Protein AF-A0A2D9TUJ5-F1 (afdb_monomer_lite)

Radius of gyration: 14.63 Å; chains: 1; bounding box: 32×36×36 Å

Sequence (106 aa):
MALQTDLLGEDIGRTARRSFLPHITLGGARQLAYPASENAGFDGYGARTNVVMRYRGNNPVLLYNGHEVLFQSDAVKHQYGCFLEHLSQGVSPLVGMGWEQGGPCL

Structure (mmCIF, N/CA/C/O backbone):
data_AF-A0A2D9TUJ5-F1
#
_entry.id   AF-A0A2D9TUJ5-F1
#
loop_
_atom_site.group_PDB
_atom_site.id
_atom_site.type_symbol
_atom_site.label_atom_id
_atom_site.label_alt_id
_atom_site.label_comp_id
_atom_site.label_asym_id
_atom_site.label_entity_id
_atom_site.label_seq_id
_atom_site.pdbx_PDB_ins_code
_atom_site.Cartn_x
_atom_site.Cartn_y
_atom_site.Cartn_z
_atom_site.occupancy
_atom_site.B_iso_or_equiv
_atom_site.auth_seq_id
_atom_site.auth_comp_id
_atom_site.auth_asym_id
_atom_site.auth_atom_id
_atom_site.pdbx_PDB_model_num
ATOM 1 N N . MET A 1 1 ? -3.135 -21.697 4.980 1.00 48.31 1 MET A N 1
ATOM 2 C CA . MET A 1 1 ? -3.836 -20.415 4.770 1.00 48.31 1 MET A CA 1
ATOM 3 C C . MET A 1 1 ? -2.902 -19.500 3.999 1.00 48.31 1 MET A C 1
ATOM 5 O O . MET A 1 1 ? -1.780 -19.311 4.449 1.00 48.31 1 MET A O 1
ATOM 9 N N . ALA A 1 2 ? -3.311 -19.009 2.827 1.00 60.41 2 ALA A N 1
ATOM 10 C CA . ALA A 1 2 ? -2.629 -17.876 2.204 1.00 60.41 2 ALA A CA 1
ATOM 11 C C . ALA A 1 2 ? -2.920 -16.625 3.049 1.00 60.41 2 ALA A C 1
ATOM 13 O O . ALA A 1 2 ? -3.985 -16.553 3.654 1.00 60.41 2 ALA A O 1
ATOM 14 N N . LEU A 1 3 ? -2.005 -15.655 3.094 1.00 64.25 3 LEU A N 1
ATOM 15 C CA . LEU A 1 3 ? -2.114 -14.438 3.918 1.00 64.25 3 LEU A CA 1
ATOM 16 C C . LEU A 1 3 ? -3.320 -13.529 3.581 1.00 64.25 3 LEU A C 1
ATOM 18 O O . LEU A 1 3 ? -3.430 -12.467 4.175 1.00 64.25 3 LEU A O 1
ATOM 22 N N . GLN A 1 4 ? -4.208 -13.918 2.651 1.00 77.25 4 GLN A N 1
ATOM 23 C CA . GLN A 1 4 ? -5.373 -13.140 2.190 1.00 77.25 4 GLN A CA 1
ATOM 24 C C . GLN A 1 4 ? -5.028 -11.683 1.836 1.00 77.25 4 GLN A C 1
ATOM 26 O O . GLN A 1 4 ? -5.795 -10.761 2.096 1.00 77.25 4 GLN A O 1
ATOM 31 N N . THR A 1 5 ? -3.833 -11.465 1.288 1.00 89.69 5 THR A N 1
ATOM 32 C CA . THR A 1 5 ? -3.343 -10.129 0.949 1.00 89.69 5 THR A CA 1
ATOM 33 C C . THR A 1 5 ? -3.775 -9.766 -0.465 1.00 89.69 5 THR A C 1
ATOM 35 O O . THR A 1 5 ? -3.308 -10.373 -1.431 1.00 89.69 5 THR A O 1
ATOM 38 N N . ASP A 1 6 ? -4.642 -8.763 -0.579 1.00 93.81 6 ASP A N 1
ATOM 39 C CA . ASP A 1 6 ? -5.126 -8.256 -1.863 1.00 93.81 6 ASP A CA 1
ATOM 40 C C . ASP A 1 6 ? -4.105 -7.323 -2.522 1.00 93.81 6 ASP A C 1
ATOM 42 O O . ASP A 1 6 ? -3.388 -6.585 -1.845 1.00 93.81 6 ASP A O 1
ATOM 46 N N . LEU A 1 7 ? -4.053 -7.315 -3.855 1.00 94.19 7 LEU A N 1
ATOM 47 C CA . LEU A 1 7 ? -3.283 -6.320 -4.601 1.00 94.19 7 LEU A CA 1
ATOM 48 C C . LEU A 1 7 ? -4.075 -5.015 -4.663 1.00 94.19 7 LEU A C 1
ATOM 50 O O . LEU A 1 7 ? -5.142 -4.978 -5.265 1.00 94.19 7 LEU A O 1
ATOM 54 N N . LEU A 1 8 ? -3.542 -3.939 -4.095 1.00 94.81 8 LEU A N 1
ATOM 55 C CA . LEU A 1 8 ? -4.131 -2.609 -4.186 1.00 94.81 8 LEU A CA 1
ATOM 56 C C . LEU A 1 8 ? -3.483 -1.811 -5.321 1.00 94.81 8 LEU A C 1
ATOM 58 O O . LEU A 1 8 ? -2.258 -1.687 -5.386 1.00 94.81 8 LEU A O 1
ATOM 62 N N . GLY A 1 9 ? -4.320 -1.256 -6.197 1.00 93.81 9 GLY A N 1
ATOM 63 C CA . GLY A 1 9 ? -3.880 -0.533 -7.384 1.00 93.81 9 GLY A CA 1
ATOM 64 C C . GLY A 1 9 ? -3.588 -1.451 -8.570 1.00 93.81 9 GLY A C 1
ATOM 65 O O . GLY A 1 9 ? -3.985 -2.616 -8.606 1.00 93.81 9 GLY A O 1
ATOM 66 N N . GLU A 1 10 ? -2.929 -0.905 -9.591 1.00 91.12 10 GLU A N 1
ATOM 67 C CA . GLU A 1 10 ? -2.634 -1.635 -10.825 1.00 91.12 10 GLU A CA 1
ATOM 68 C C . GLU A 1 10 ? -1.518 -2.674 -10.660 1.00 91.12 10 GLU A C 1
ATOM 70 O O . GLU A 1 10 ? -0.476 -2.424 -10.050 1.00 91.12 10 GLU A O 1
ATOM 75 N N . ASP A 1 11 ? -1.684 -3.833 -11.304 1.00 89.25 11 ASP A N 1
ATOM 76 C CA . ASP A 1 11 ? -0.572 -4.757 -11.483 1.00 89.25 11 ASP A CA 1
ATOM 77 C C . ASP A 1 11 ? 0.403 -4.227 -12.539 1.00 89.25 11 ASP A C 1
ATOM 79 O O . ASP A 1 11 ? 0.163 -4.264 -13.746 1.00 89.25 11 ASP A O 1
ATOM 83 N N . ILE A 1 12 ? 1.569 -3.779 -12.086 1.00 87.88 12 ILE A N 1
ATOM 84 C CA . ILE A 1 12 ? 2.618 -3.270 -12.972 1.00 87.88 12 ILE A CA 1
ATOM 85 C C . ILE A 1 12 ? 3.263 -4.362 -13.849 1.00 87.88 12 ILE A C 1
ATOM 87 O O . ILE A 1 12 ? 4.016 -4.046 -14.780 1.00 87.88 12 ILE A O 1
ATOM 91 N N . GLY A 1 13 ? 3.030 -5.647 -13.568 1.00 86.25 13 GLY A N 1
ATOM 92 C CA . GLY A 1 13 ? 3.565 -6.760 -14.343 1.00 86.25 13 GLY A CA 1
ATOM 93 C C . GLY A 1 13 ? 2.835 -6.956 -15.672 1.00 86.25 13 GLY A C 1
ATOM 94 O O . GLY A 1 13 ? 1.700 -7.402 -15.697 1.00 86.25 13 GLY A O 1
ATOM 95 N N . ARG A 1 14 ? 3.511 -6.702 -16.801 1.00 83.31 14 ARG A N 1
ATOM 96 C CA . ARG A 1 14 ? 2.904 -6.808 -18.149 1.00 83.31 14 ARG A CA 1
ATOM 97 C C . ARG A 1 14 ? 2.970 -8.197 -18.795 1.00 83.31 14 ARG A C 1
ATOM 99 O O . ARG A 1 14 ? 2.515 -8.371 -19.917 1.00 83.31 14 ARG A O 1
ATOM 106 N N . THR A 1 15 ? 3.585 -9.174 -18.137 1.00 86.31 15 THR A N 1
ATOM 107 C CA . THR A 1 15 ? 3.677 -10.554 -18.637 1.00 86.31 15 THR A CA 1
ATOM 108 C C . THR A 1 15 ? 3.240 -11.519 -17.551 1.00 86.31 15 THR A C 1
ATOM 110 O O . THR A 1 15 ? 3.407 -11.217 -16.372 1.00 86.31 15 THR A O 1
ATOM 113 N N . ALA A 1 16 ? 2.756 -12.707 -17.925 1.00 81.75 16 ALA A N 1
ATOM 114 C CA . ALA A 1 16 ? 2.302 -13.713 -16.959 1.00 81.75 16 ALA A CA 1
ATOM 115 C C . ALA A 1 16 ? 3.364 -14.056 -15.895 1.00 81.75 16 ALA A C 1
ATOM 117 O O . ALA A 1 16 ? 3.029 -14.256 -14.739 1.00 81.75 16 ALA A O 1
ATOM 118 N N . ARG A 1 17 ? 4.656 -14.047 -16.260 1.00 82.50 17 ARG A N 1
ATOM 119 C CA . ARG A 1 17 ? 5.775 -14.303 -15.330 1.00 82.50 17 ARG A CA 1
ATOM 120 C C . ARG A 1 17 ? 6.109 -13.134 -14.396 1.00 82.50 17 ARG A C 1
ATOM 122 O O . ARG A 1 17 ? 6.900 -13.305 -13.478 1.00 82.50 17 ARG A O 1
ATOM 129 N N . ARG A 1 18 ? 5.618 -11.926 -14.686 1.00 83.25 18 ARG A N 1
ATOM 130 C CA . ARG A 1 18 ? 5.921 -10.694 -13.932 1.00 83.25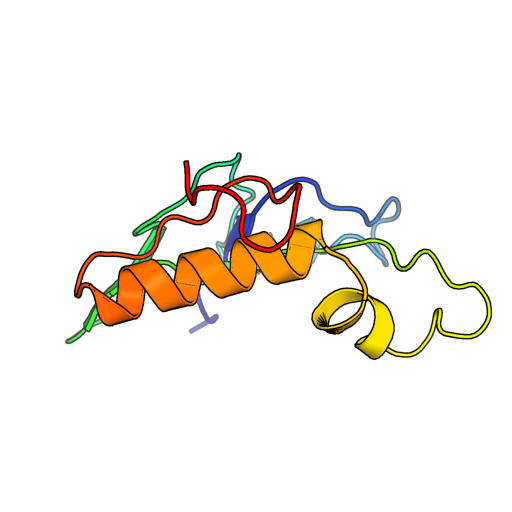 18 ARG A CA 1
ATOM 131 C C . ARG A 1 18 ? 4.694 -10.097 -13.249 1.00 83.25 18 ARG A C 1
ATOM 133 O O . ARG A 1 18 ? 4.854 -9.208 -12.410 1.00 83.25 18 ARG A O 1
ATOM 140 N N . SER A 1 19 ? 3.505 -10.533 -13.650 1.00 86.75 19 SER A N 1
ATOM 141 C CA . SER A 1 19 ? 2.222 -10.201 -13.046 1.00 86.75 19 SER A CA 1
ATOM 142 C C . SER A 1 19 ? 2.081 -10.937 -11.719 1.00 86.75 19 SER A C 1
ATOM 144 O O . SER A 1 19 ? 2.467 -12.096 -11.592 1.00 86.75 19 SER A O 1
ATOM 146 N N . PHE A 1 20 ? 1.570 -10.232 -10.720 1.00 84.06 20 PHE A N 1
ATOM 147 C CA . PHE A 1 20 ? 1.261 -10.796 -9.413 1.00 84.06 20 PHE A CA 1
ATOM 148 C C . PHE A 1 20 ? -0.143 -11.408 -9.396 1.00 84.06 20 PHE A C 1
ATOM 150 O O . PHE A 1 20 ? -0.376 -12.370 -8.667 1.00 84.06 20 PHE A O 1
ATOM 157 N N . LEU A 1 21 ? -1.049 -10.901 -10.244 1.00 86.38 21 LEU A N 1
ATOM 158 C CA . LEU A 1 21 ? -2.458 -11.298 -10.282 1.00 86.38 21 LEU A CA 1
ATOM 159 C C . LEU A 1 21 ? -2.677 -12.817 -10.396 1.00 86.38 21 LEU A C 1
ATOM 161 O O . LEU A 1 21 ? -3.349 -13.359 -9.521 1.00 86.38 21 LEU A O 1
ATOM 165 N N . PRO A 1 22 ? -2.079 -13.552 -11.361 1.00 87.38 22 PRO A N 1
ATOM 166 C CA . PRO A 1 22 ? -2.301 -14.994 -11.469 1.00 87.38 22 PRO A CA 1
ATOM 167 C C . PRO A 1 22 ? -1.943 -15.758 -10.192 1.00 87.38 22 PRO A C 1
ATOM 169 O O . PRO A 1 22 ? -2.604 -16.730 -9.845 1.00 87.38 22 PRO A O 1
ATOM 172 N N . HIS A 1 23 ? -0.904 -15.317 -9.478 1.00 84.50 23 HIS A N 1
ATOM 173 C CA . HIS A 1 23 ? -0.413 -15.995 -8.283 1.00 84.50 23 HIS A CA 1
ATOM 174 C C . HIS A 1 23 ? -1.289 -15.722 -7.060 1.00 84.50 23 HIS A C 1
ATOM 176 O O . HIS A 1 23 ? -1.592 -16.649 -6.312 1.00 84.50 23 HIS A O 1
ATOM 182 N N . ILE A 1 24 ? -1.722 -14.475 -6.862 1.00 85.88 24 ILE A N 1
ATOM 183 C CA . ILE A 1 24 ? -2.553 -14.118 -5.706 1.00 85.88 24 ILE A CA 1
ATOM 184 C C . ILE A 1 24 ? -3.990 -14.633 -5.863 1.00 85.88 24 ILE A C 1
ATOM 186 O O . ILE A 1 24 ? -4.591 -15.067 -4.882 1.00 85.88 24 ILE A O 1
ATOM 190 N N . THR A 1 25 ? -4.511 -14.697 -7.095 1.00 86.25 25 THR A N 1
ATOM 191 C CA . THR A 1 25 ? -5.853 -15.233 -7.371 1.00 86.25 25 THR A CA 1
ATOM 192 C C . THR A 1 25 ? -5.957 -16.724 -7.065 1.00 86.25 25 THR A C 1
ATOM 194 O O . THR A 1 25 ? -6.979 -17.160 -6.541 1.00 86.25 25 THR A O 1
ATOM 197 N N . LEU A 1 26 ? -4.891 -17.508 -7.276 1.00 85.44 26 LEU A N 1
ATOM 198 C CA . LEU A 1 26 ? -4.846 -18.909 -6.826 1.00 85.44 26 LEU A CA 1
ATOM 199 C C . LEU A 1 26 ? -4.985 -19.041 -5.299 1.00 85.44 26 LEU A C 1
ATOM 201 O O . LEU A 1 26 ? -5.491 -20.047 -4.811 1.00 85.44 26 LEU A O 1
ATOM 205 N N . GLY A 1 27 ? -4.550 -18.025 -4.550 1.00 81.44 27 GLY A N 1
ATOM 206 C CA . GLY A 1 27 ? -4.703 -17.930 -3.098 1.00 81.44 27 GLY A CA 1
ATOM 207 C C . GLY A 1 27 ? -6.025 -17.308 -2.634 1.00 81.44 27 GLY A C 1
ATOM 208 O O . GLY A 1 27 ? -6.192 -17.114 -1.432 1.00 81.44 27 GLY A O 1
ATOM 209 N N . GLY A 1 28 ? -6.940 -16.982 -3.555 1.00 86.50 28 GLY A N 1
ATOM 210 C CA . GLY A 1 28 ? -8.224 -16.337 -3.264 1.00 86.50 28 GLY A CA 1
ATOM 211 C C . GLY A 1 28 ? -8.159 -14.819 -3.067 1.00 86.50 28 GLY A C 1
ATOM 212 O O . GLY A 1 28 ? -9.176 -14.216 -2.737 1.00 86.50 28 GLY A O 1
ATOM 213 N N . ALA A 1 29 ? -6.996 -14.198 -3.272 1.00 89.75 29 ALA A N 1
ATOM 214 C CA . ALA A 1 29 ? -6.848 -12.748 -3.219 1.00 89.75 29 ALA A CA 1
ATOM 215 C C . ALA A 1 29 ? -7.247 -12.091 -4.550 1.00 89.75 29 ALA A C 1
ATOM 217 O O . ALA A 1 29 ? -7.214 -12.704 -5.623 1.00 89.75 29 ALA A O 1
ATOM 218 N N . ARG A 1 30 ? -7.617 -10.816 -4.477 1.00 91.50 30 ARG A N 1
ATOM 219 C CA . ARG A 1 30 ? -8.139 -10.028 -5.598 1.00 91.50 30 ARG A CA 1
ATOM 220 C C . ARG A 1 30 ? -7.357 -8.736 -5.791 1.00 91.50 30 ARG A C 1
ATOM 222 O O . ARG A 1 30 ? -6.515 -8.359 -4.980 1.00 91.50 30 ARG A O 1
ATOM 229 N N . GLN A 1 31 ? -7.656 -8.062 -6.895 1.00 93.88 31 GLN A N 1
ATOM 230 C CA . GLN A 1 31 ? -7.242 -6.686 -7.115 1.00 93.88 31 GLN A CA 1
ATOM 231 C C . GLN A 1 31 ? -8.288 -5.734 -6.533 1.00 93.88 31 GLN A C 1
ATOM 233 O O . GLN A 1 31 ? -9.486 -5.927 -6.746 1.00 93.88 31 GLN A O 1
ATOM 238 N N . LEU A 1 32 ? -7.839 -4.702 -5.830 1.00 95.69 32 LEU A N 1
ATOM 239 C CA . LEU A 1 32 ? -8.659 -3.633 -5.279 1.00 95.69 32 LEU A CA 1
ATOM 240 C C . LEU A 1 32 ? -8.302 -2.305 -5.948 1.00 95.69 32 LEU A C 1
ATOM 242 O O . LEU A 1 32 ? -7.136 -2.031 -6.240 1.00 95.69 32 LEU A O 1
ATOM 246 N N . ALA A 1 33 ? -9.311 -1.463 -6.155 1.00 95.44 33 ALA A N 1
ATOM 247 C CA . ALA A 1 33 ? -9.104 -0.060 -6.488 1.00 95.44 33 ALA A CA 1
ATOM 248 C C . ALA A 1 33 ? -8.785 0.745 -5.218 1.00 95.44 33 ALA A C 1
ATOM 250 O O . ALA A 1 33 ? -9.155 0.346 -4.114 1.00 95.44 33 ALA A O 1
ATOM 251 N N . TYR A 1 34 ? -8.115 1.885 -5.380 1.00 94.75 34 TYR A N 1
ATOM 252 C CA . TYR A 1 34 ? -7.971 2.850 -4.294 1.00 94.75 34 TYR A CA 1
ATOM 253 C C . TYR A 1 34 ? -9.297 3.595 -4.029 1.00 94.75 34 TYR A C 1
ATOM 255 O O . TYR A 1 34 ? -10.028 3.865 -4.986 1.00 94.75 34 TYR A O 1
ATOM 263 N N . PRO A 1 35 ? -9.562 4.016 -2.777 1.00 95.94 35 PRO A N 1
ATOM 264 C CA . PRO A 1 35 ? -8.845 3.635 -1.559 1.00 95.94 35 PRO A CA 1
ATOM 265 C C . PRO A 1 35 ? -9.346 2.289 -0.997 1.00 95.94 35 PRO A C 1
ATOM 267 O O . PRO A 1 35 ? -10.449 1.849 -1.315 1.00 95.94 35 PRO A O 1
ATOM 270 N N . ALA A 1 36 ? -8.561 1.651 -0.124 1.00 95.88 36 ALA A N 1
ATOM 271 C CA . ALA A 1 36 ? -8.958 0.411 0.550 1.00 95.88 36 ALA A CA 1
ATOM 272 C C . ALA A 1 36 ? -8.678 0.447 2.060 1.00 95.88 36 ALA A C 1
ATOM 274 O O . ALA A 1 36 ? -7.661 0.981 2.502 1.00 95.88 36 ALA A O 1
ATOM 275 N N . SER A 1 37 ? -9.585 -0.146 2.838 1.00 96.19 37 SER A N 1
ATOM 276 C CA . SER A 1 37 ? -9.468 -0.387 4.281 1.00 96.19 37 SER A CA 1
ATOM 277 C C . SER A 1 37 ? -10.248 -1.654 4.640 1.00 96.19 37 SER A C 1
ATOM 279 O O . SER A 1 37 ? -11.150 -2.036 3.892 1.00 96.19 37 SER A O 1
ATOM 281 N N . GLU A 1 38 ? -9.898 -2.309 5.750 1.00 95.38 38 GLU A N 1
ATOM 282 C CA . GLU A 1 38 ? -10.666 -3.429 6.332 1.00 95.38 38 GLU A CA 1
ATOM 283 C C . GLU A 1 38 ? -10.990 -4.573 5.347 1.00 95.38 38 GLU A C 1
ATOM 285 O O . GLU A 1 38 ? -12.015 -5.245 5.445 1.00 95.38 38 GLU A O 1
ATOM 290 N N . ASN A 1 39 ? -10.105 -4.818 4.376 1.00 93.69 39 ASN A N 1
ATOM 291 C CA . ASN A 1 39 ? -10.355 -5.754 3.280 1.00 93.69 39 ASN A CA 1
ATOM 292 C C . ASN A 1 39 ? -10.166 -7.234 3.655 1.00 93.69 39 ASN A C 1
ATOM 294 O O . ASN A 1 39 ? -10.526 -8.100 2.857 1.00 93.69 39 ASN A O 1
ATOM 298 N N . ALA A 1 40 ? -9.614 -7.528 4.835 1.00 92.00 40 ALA A N 1
ATOM 299 C CA . ALA A 1 40 ? -9.383 -8.886 5.319 1.00 92.00 40 ALA A CA 1
ATOM 300 C C . ALA A 1 40 ? -9.859 -9.059 6.769 1.00 92.00 40 ALA A C 1
ATOM 302 O O . ALA A 1 40 ? -9.724 -8.155 7.590 1.00 92.00 40 ALA A O 1
ATOM 303 N N . GLY A 1 41 ? -10.399 -10.236 7.091 1.00 90.25 41 GLY A N 1
ATOM 304 C CA . GLY A 1 41 ? -10.814 -10.608 8.445 1.00 90.25 41 GLY A CA 1
ATOM 305 C C . GLY A 1 41 ? -9.865 -11.639 9.047 1.00 90.25 41 GLY A C 1
ATOM 306 O O . GLY A 1 41 ? -9.524 -12.617 8.388 1.00 90.25 41 GLY A O 1
ATOM 307 N N . PHE A 1 42 ? -9.460 -11.435 10.299 1.00 87.06 42 PHE A N 1
ATOM 308 C CA . PHE A 1 42 ? -8.560 -12.338 11.016 1.00 87.06 42 PHE A CA 1
ATOM 309 C C . PHE A 1 42 ? -9.164 -12.751 12.359 1.00 87.06 42 PHE A C 1
ATOM 311 O O . PHE A 1 42 ? -9.568 -11.897 13.156 1.00 87.06 42 PHE A O 1
ATOM 318 N N . ASP A 1 43 ? -9.192 -14.056 12.632 1.00 89.19 43 ASP A N 1
ATOM 319 C CA . ASP A 1 43 ? -9.713 -14.606 13.886 1.00 89.19 43 ASP A CA 1
ATOM 320 C C . ASP A 1 43 ? -8.999 -13.981 15.094 1.00 89.19 43 ASP A C 1
ATOM 322 O O . ASP A 1 43 ? -7.772 -13.953 15.170 1.00 89.19 43 ASP A O 1
ATOM 326 N N . GLY A 1 44 ? -9.775 -13.428 16.031 1.00 90.31 44 GLY A N 1
ATOM 327 C CA . GLY A 1 44 ? -9.260 -12.738 17.221 1.00 90.31 44 GLY A CA 1
ATOM 328 C C . GLY A 1 44 ? -8.741 -11.311 16.991 1.00 90.31 44 GLY A C 1
ATOM 329 O O 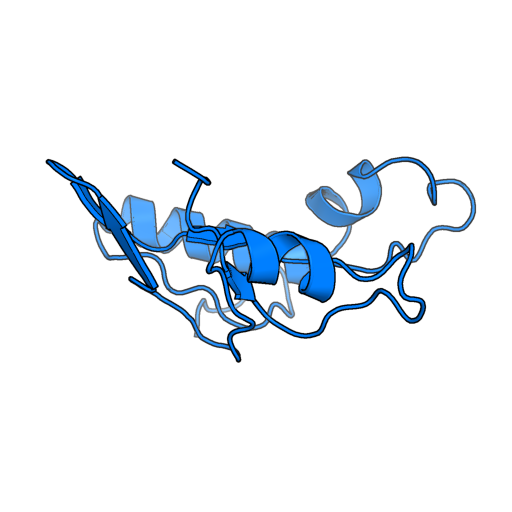. GLY A 1 44 ? -8.563 -10.579 17.961 1.00 90.31 44 GLY A O 1
ATOM 330 N N . TYR A 1 45 ? -8.556 -10.878 15.741 1.00 85.12 45 TYR A N 1
ATOM 331 C CA . TYR A 1 45 ? -8.075 -9.531 15.404 1.00 85.12 45 TYR A CA 1
ATOM 332 C C . TYR A 1 45 ? -9.118 -8.664 14.693 1.00 85.12 45 TYR A C 1
ATOM 334 O O . TYR A 1 45 ? -8.910 -7.452 14.612 1.00 85.12 45 TYR A O 1
ATOM 342 N N . GLY A 1 46 ? -10.217 -9.244 14.207 1.00 90.12 46 GLY A N 1
ATOM 343 C CA . GLY A 1 46 ? -11.275 -8.527 13.497 1.00 90.12 46 GLY A CA 1
ATOM 344 C C . GLY A 1 46 ? -10.874 -8.128 12.075 1.00 90.12 46 GLY A C 1
ATOM 345 O O . GLY A 1 46 ? -9.967 -8.719 11.482 1.00 90.12 46 GLY A O 1
ATOM 346 N N . ALA A 1 47 ? -11.574 -7.136 11.525 1.00 92.38 47 ALA A N 1
ATOM 347 C CA . ALA A 1 47 ? -11.269 -6.594 10.208 1.00 92.38 47 ALA A CA 1
ATOM 348 C C . ALA A 1 47 ? -9.955 -5.797 10.235 1.00 92.38 47 ALA A C 1
ATOM 350 O O . ALA A 1 47 ? -9.676 -5.050 11.174 1.00 92.38 47 ALA A O 1
ATOM 351 N N . ARG A 1 48 ? -9.121 -5.986 9.212 1.00 92.00 48 ARG A N 1
ATOM 352 C CA . ARG A 1 48 ? -7.810 -5.350 9.063 1.00 92.00 48 ARG A CA 1
ATOM 353 C C . ARG A 1 48 ? -7.578 -4.950 7.617 1.00 92.00 48 ARG A C 1
ATOM 355 O O . ARG A 1 48 ? -8.005 -5.628 6.685 1.00 92.00 48 ARG A O 1
ATOM 362 N N . THR A 1 49 ? -6.832 -3.869 7.447 1.00 94.38 49 THR A N 1
ATOM 363 C CA . THR A 1 49 ? -6.287 -3.482 6.149 1.00 94.38 49 THR A CA 1
ATOM 364 C C . THR A 1 49 ? -5.053 -4.328 5.858 1.00 94.38 49 THR A C 1
ATOM 366 O O . THR A 1 49 ? -4.054 -4.240 6.570 1.00 94.38 49 THR A O 1
ATOM 369 N N . ASN A 1 50 ? -5.131 -5.164 4.826 1.00 92.88 50 ASN A N 1
ATOM 370 C CA . ASN A 1 50 ? -4.082 -6.091 4.412 1.00 92.88 50 ASN A CA 1
AT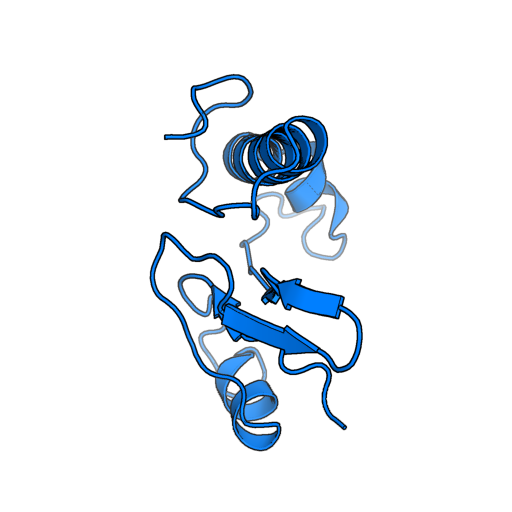OM 371 C C . ASN A 1 50 ? -3.944 -6.068 2.889 1.00 92.88 50 ASN A C 1
ATOM 373 O O . ASN A 1 50 ? -4.641 -6.784 2.164 1.00 92.88 50 ASN A O 1
ATOM 377 N N . VAL A 1 51 ? -3.038 -5.223 2.410 1.00 93.44 51 VAL A N 1
ATOM 378 C CA . VAL A 1 51 ? -2.827 -4.992 0.983 1.00 93.44 51 VAL A CA 1
ATOM 379 C C . VAL A 1 51 ? -1.354 -5.111 0.623 1.00 93.44 51 VAL A C 1
ATOM 381 O O . VAL A 1 51 ? -0.472 -4.746 1.399 1.00 93.44 51 VAL A O 1
ATOM 384 N N . VAL A 1 52 ? -1.088 -5.589 -0.587 1.00 90.88 52 VAL A N 1
ATOM 385 C CA . VAL A 1 52 ? 0.202 -5.456 -1.258 1.00 90.88 52 VAL A CA 1
ATOM 386 C C . VAL A 1 52 ? 0.053 -4.414 -2.356 1.00 90.88 52 VAL A C 1
ATOM 388 O O . VAL A 1 52 ? -0.920 -4.417 -3.101 1.00 90.88 52 VAL A O 1
ATOM 391 N N . MET A 1 53 ? 1.021 -3.514 -2.469 1.00 90.00 53 MET A N 1
ATOM 392 C CA . MET A 1 53 ? 1.099 -2.538 -3.555 1.00 90.00 53 MET A CA 1
ATOM 393 C C . MET A 1 53 ? 2.376 -2.790 -4.345 1.00 90.00 53 MET A C 1
ATOM 395 O O . MET A 1 53 ? 3.368 -3.286 -3.805 1.00 90.00 53 MET A O 1
ATOM 399 N N . ARG A 1 54 ? 2.366 -2.448 -5.633 1.00 87.25 54 ARG A N 1
ATOM 400 C CA . ARG A 1 54 ? 3.538 -2.586 -6.497 1.00 87.25 54 ARG A CA 1
ATOM 401 C C . ARG A 1 54 ? 3.851 -1.261 -7.169 1.00 87.25 54 ARG A C 1
ATOM 403 O O . ARG A 1 54 ? 2.994 -0.673 -7.813 1.00 87.25 54 ARG A O 1
ATOM 410 N N . TYR A 1 55 ? 5.115 -0.866 -7.101 1.00 84.00 55 TYR A N 1
ATOM 411 C CA . TYR A 1 55 ? 5.629 0.332 -7.757 1.00 84.00 55 TYR A CA 1
ATOM 412 C C . TYR A 1 55 ? 6.721 -0.050 -8.747 1.00 84.00 55 TYR A C 1
ATOM 414 O O . TYR A 1 55 ? 7.489 -0.988 -8.514 1.00 84.00 55 TYR A O 1
ATOM 422 N N . ARG A 1 56 ? 6.793 0.668 -9.871 1.00 79.94 56 ARG A N 1
ATOM 423 C CA . ARG A 1 56 ? 7.984 0.615 -10.722 1.00 79.94 56 ARG A CA 1
ATOM 424 C C . ARG A 1 56 ? 9.064 1.459 -10.066 1.00 79.94 56 ARG A C 1
ATOM 426 O O . ARG A 1 56 ? 8.824 2.634 -9.817 1.00 79.94 56 ARG A O 1
ATOM 433 N N . GLY A 1 57 ? 10.237 0.870 -9.855 1.00 74.56 57 GLY A N 1
ATOM 434 C CA . GLY A 1 57 ? 11.443 1.661 -9.628 1.00 74.56 57 GLY A CA 1
ATOM 435 C C . GLY A 1 57 ? 11.729 2.525 -10.855 1.00 74.56 57 GLY A C 1
ATOM 436 O O . GLY A 1 57 ? 11.510 2.088 -11.993 1.00 74.56 57 GLY A O 1
ATOM 437 N N . ASN A 1 58 ? 12.171 3.752 -10.623 1.00 73.12 58 ASN A N 1
ATOM 438 C CA . ASN A 1 58 ? 12.555 4.704 -11.656 1.00 73.12 58 ASN A CA 1
ATOM 439 C C . ASN A 1 58 ? 14.079 4.767 -11.856 1.00 73.12 58 ASN A C 1
ATOM 441 O O . ASN A 1 58 ? 14.536 5.369 -12.828 1.00 73.12 58 ASN A O 1
ATOM 445 N N . ASN A 1 59 ? 14.864 4.124 -10.984 1.00 71.88 59 ASN A N 1
ATOM 446 C CA . ASN A 1 59 ? 16.314 4.204 -11.009 1.00 71.88 59 ASN A CA 1
ATOM 447 C C . ASN A 1 59 ? 16.931 3.000 -11.748 1.00 71.88 59 ASN A C 1
ATOM 449 O O . ASN A 1 59 ? 16.959 1.897 -11.197 1.00 71.88 59 ASN A O 1
ATOM 453 N N . PRO A 1 60 ? 17.500 3.193 -12.957 1.00 71.00 60 PRO A N 1
ATOM 454 C CA . PRO A 1 60 ? 18.074 2.120 -13.772 1.00 71.00 60 PRO A CA 1
ATOM 455 C C . PRO A 1 60 ? 19.245 1.383 -13.099 1.00 71.00 60 PRO A C 1
ATOM 457 O O . PRO A 1 60 ? 19.476 0.210 -13.387 1.00 71.00 60 PRO A O 1
ATOM 460 N N . VAL A 1 61 ? 19.967 2.047 -12.192 1.00 69.44 61 VAL A N 1
ATOM 461 C CA . VAL A 1 61 ? 21.100 1.472 -11.446 1.00 69.44 61 VAL A CA 1
ATOM 462 C C . VAL A 1 61 ? 20.609 0.635 -10.264 1.00 69.44 61 VAL A C 1
ATOM 464 O O . VAL A 1 61 ? 21.235 -0.356 -9.894 1.00 69.44 61 VAL A O 1
ATOM 467 N N . LEU A 1 62 ? 19.461 1.007 -9.693 1.00 63.94 62 LEU A N 1
ATOM 468 C CA . LEU A 1 62 ? 18.866 0.362 -8.525 1.00 63.94 62 LEU A CA 1
ATOM 469 C C . LEU A 1 62 ? 17.682 -0.549 -8.878 1.00 63.94 62 LEU A C 1
ATOM 471 O O . LEU A 1 62 ? 17.024 -1.031 -7.965 1.00 63.94 62 LEU A O 1
ATOM 475 N N . LEU A 1 63 ? 17.439 -0.866 -10.160 1.00 58.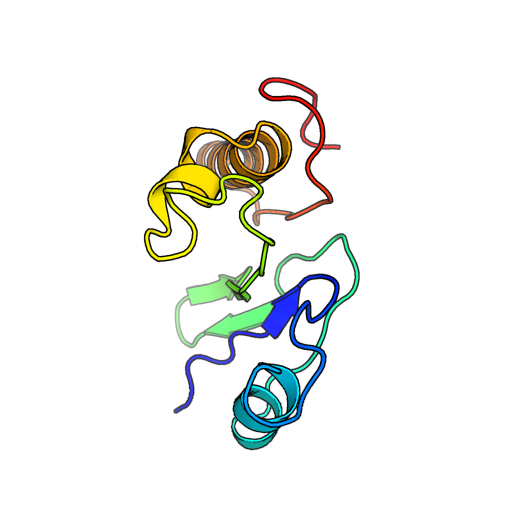97 63 LEU A N 1
ATOM 476 C CA . LEU A 1 63 ? 16.314 -1.713 -10.616 1.00 58.97 63 LEU A CA 1
ATOM 477 C C . LEU A 1 63 ? 16.207 -3.075 -9.911 1.00 58.97 63 LEU A C 1
ATOM 479 O O . LEU A 1 63 ? 15.163 -3.723 -9.981 1.00 58.97 63 LEU A O 1
ATOM 483 N N . TYR A 1 64 ? 17.278 -3.517 -9.252 1.00 58.72 64 TYR A N 1
ATOM 484 C CA . TYR A 1 64 ? 17.346 -4.774 -8.512 1.00 58.72 64 TYR A CA 1
ATOM 485 C C . TYR A 1 64 ? 17.258 -4.612 -6.988 1.00 58.72 64 TYR A C 1
ATOM 487 O O . TYR A 1 64 ? 17.255 -5.621 -6.286 1.00 58.72 64 TYR A O 1
ATOM 495 N N . ASN A 1 65 ? 17.176 -3.387 -6.455 1.00 63.53 65 ASN A N 1
ATOM 496 C CA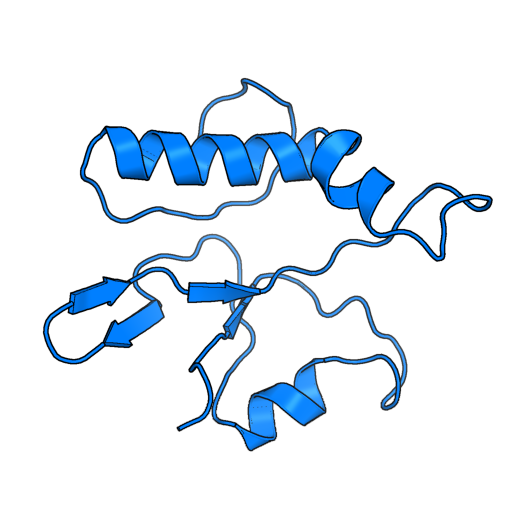 . ASN A 1 65 ? 16.976 -3.143 -5.031 1.00 63.53 65 ASN A CA 1
ATOM 497 C C . ASN A 1 65 ? 15.631 -2.436 -4.779 1.00 63.53 65 ASN A C 1
ATOM 499 O O . ASN A 1 65 ? 15.263 -1.469 -5.432 1.00 63.53 65 ASN A O 1
ATOM 503 N N . GLY A 1 66 ? 14.854 -2.939 -3.817 1.00 61.38 66 GLY A N 1
ATOM 504 C CA . GLY A 1 66 ? 13.575 -2.327 -3.425 1.00 61.38 66 GLY A CA 1
ATOM 505 C C . GLY A 1 66 ? 13.730 -1.043 -2.600 1.00 61.38 66 GLY A C 1
ATOM 506 O O . GLY A 1 66 ? 12.739 -0.515 -2.105 1.00 61.38 66 GLY A O 1
ATOM 507 N N . HIS A 1 67 ? 14.964 -0.563 -2.409 1.00 66.81 67 HIS A N 1
ATOM 508 C CA . HIS A 1 67 ? 15.277 0.552 -1.518 1.00 66.81 67 HIS A CA 1
ATOM 509 C C . HIS A 1 67 ? 14.751 1.886 -2.065 1.00 66.81 67 HIS A C 1
ATOM 511 O O . HIS A 1 67 ? 14.215 2.690 -1.307 1.00 66.81 67 HIS A O 1
ATOM 517 N N . GLU A 1 68 ? 14.843 2.094 -3.380 1.00 69.50 68 GLU A N 1
ATOM 518 C CA . GLU A 1 68 ? 14.344 3.302 -4.050 1.00 69.50 68 GLU A CA 1
ATOM 519 C C . GLU A 1 68 ? 12.838 3.507 -3.809 1.00 69.50 68 GLU A C 1
ATOM 521 O O . GLU A 1 68 ? 12.397 4.585 -3.412 1.00 69.50 68 GLU A O 1
ATOM 526 N N . VAL A 1 69 ? 12.049 2.441 -3.959 1.00 72.94 69 VAL A N 1
ATOM 527 C CA . VAL A 1 69 ? 10.586 2.504 -3.866 1.00 72.94 69 VAL A CA 1
ATOM 528 C C . VAL A 1 69 ? 10.119 2.929 -2.474 1.00 72.94 69 VAL A C 1
ATOM 530 O O . VAL A 1 69 ? 9.260 3.797 -2.372 1.00 72.94 69 VAL A O 1
ATOM 533 N N . LEU A 1 70 ? 10.667 2.343 -1.406 1.00 70.44 70 LEU A N 1
ATOM 534 C CA . LEU A 1 70 ? 10.178 2.607 -0.048 1.00 70.44 70 LEU A CA 1
ATOM 535 C C . LEU A 1 70 ? 10.681 3.941 0.523 1.00 70.44 70 LEU A C 1
ATOM 537 O O . LEU A 1 70 ? 9.964 4.583 1.286 1.00 70.44 70 LEU A O 1
ATOM 541 N N . PHE A 1 71 ? 11.903 4.356 0.177 1.00 74.19 71 PHE A N 1
ATOM 542 C CA . PHE A 1 71 ? 12.567 5.481 0.848 1.00 74.19 71 PHE A CA 1
ATOM 543 C C . PHE A 1 71 ? 12.735 6.734 -0.015 1.00 74.19 71 PHE A C 1
ATOM 545 O O . PHE A 1 71 ? 12.947 7.813 0.535 1.00 74.19 71 PHE A O 1
ATOM 552 N N . GLN A 1 72 ? 12.640 6.631 -1.343 1.00 78.75 72 GLN A N 1
ATOM 553 C CA . GLN A 1 72 ? 12.856 7.773 -2.240 1.00 78.75 72 GLN A CA 1
ATOM 554 C C . GLN A 1 72 ? 11.565 8.256 -2.904 1.00 78.75 72 GLN A C 1
ATOM 556 O O . GLN A 1 72 ? 11.449 9.444 -3.183 1.00 78.75 72 GLN A O 1
ATOM 561 N N . SER A 1 73 ? 10.571 7.387 -3.111 1.00 87.88 73 SER A N 1
ATOM 562 C CA . SER A 1 73 ? 9.293 7.800 -3.700 1.00 87.88 73 SER A CA 1
ATOM 563 C C . SER A 1 73 ? 8.419 8.555 -2.694 1.00 87.88 73 SER A C 1
ATOM 565 O O . SER A 1 73 ? 7.967 7.982 -1.702 1.00 87.88 73 SER A O 1
ATOM 567 N N . ASP A 1 74 ? 8.148 9.835 -2.964 1.00 90.44 74 ASP A N 1
ATOM 568 C CA . ASP A 1 74 ? 7.269 10.670 -2.130 1.00 90.44 74 ASP A CA 1
ATOM 569 C C . ASP A 1 74 ? 5.855 10.102 -2.023 1.00 90.44 74 ASP A C 1
ATOM 571 O O . ASP A 1 74 ? 5.317 10.025 -0.920 1.00 90.44 74 ASP A O 1
ATOM 575 N N . ALA A 1 75 ? 5.306 9.590 -3.125 1.00 89.69 75 ALA A N 1
ATOM 576 C CA . ALA A 1 75 ? 4.005 8.933 -3.133 1.00 89.69 75 ALA A CA 1
ATOM 577 C C . ALA A 1 75 ? 3.962 7.715 -2.190 1.00 89.69 75 ALA A C 1
ATOM 579 O O . ALA A 1 75 ? 3.037 7.577 -1.391 1.00 89.69 75 ALA A O 1
ATOM 580 N N . VAL A 1 76 ? 4.984 6.854 -2.224 1.00 90.62 76 VAL A N 1
ATOM 581 C CA . VAL A 1 76 ? 5.032 5.664 -1.355 1.00 90.62 76 VAL A CA 1
ATOM 582 C C . VAL A 1 76 ? 5.225 6.056 0.110 1.00 90.62 76 VAL A C 1
ATOM 584 O O . VAL A 1 76 ? 4.558 5.505 0.988 1.00 90.62 76 VAL A O 1
ATOM 587 N N . LYS A 1 77 ? 6.093 7.038 0.385 1.00 91.56 77 LYS A N 1
ATOM 588 C CA . LYS A 1 77 ? 6.284 7.584 1.737 1.00 91.56 77 LYS A CA 1
ATOM 589 C C . LYS A 1 77 ? 4.996 8.200 2.282 1.00 91.56 77 LYS A C 1
ATOM 591 O O . LYS A 1 77 ? 4.693 7.993 3.452 1.00 91.56 77 LYS A O 1
ATOM 596 N N . HIS A 1 78 ? 4.235 8.912 1.450 1.00 93.31 78 HIS A N 1
ATOM 597 C CA . HIS A 1 78 ? 2.930 9.473 1.809 1.00 93.31 78 HIS A CA 1
ATOM 598 C C . HIS A 1 78 ? 1.938 8.376 2.209 1.00 93.31 78 HIS A C 1
ATOM 600 O O . HIS A 1 78 ? 1.414 8.412 3.317 1.00 93.31 78 HIS A O 1
ATOM 606 N N . GLN A 1 79 ? 1.770 7.333 1.390 1.00 93.50 79 GLN A N 1
ATOM 607 C CA . GLN A 1 79 ? 0.871 6.215 1.714 1.00 93.50 79 GLN A CA 1
ATOM 608 C C . GLN A 1 79 ? 1.260 5.488 2.999 1.00 93.50 79 GLN A C 1
ATOM 610 O O . GLN A 1 79 ? 0.397 5.176 3.819 1.00 93.50 79 GLN A O 1
ATOM 615 N N . TYR A 1 80 ? 2.553 5.207 3.177 1.00 92.19 80 TYR A N 1
ATOM 616 C CA . TYR A 1 80 ? 3.041 4.537 4.377 1.00 92.19 80 TYR A CA 1
ATOM 617 C C . TYR A 1 80 ? 2.890 5.423 5.619 1.00 92.19 80 TYR A C 1
ATOM 619 O O . TYR A 1 80 ? 2.441 4.949 6.660 1.00 92.19 80 TYR A O 1
ATOM 627 N N . GLY A 1 81 ? 3.195 6.718 5.498 1.00 93.94 81 GLY A N 1
ATOM 628 C CA . GLY A 1 81 ? 2.982 7.705 6.554 1.00 93.94 81 GLY A CA 1
ATOM 629 C C . GLY A 1 81 ? 1.521 7.766 6.987 1.00 93.94 81 GLY A C 1
ATOM 630 O O . GLY A 1 81 ? 1.235 7.636 8.171 1.00 93.94 81 GLY A O 1
ATOM 631 N N . CYS A 1 82 ? 0.597 7.839 6.032 1.00 94.94 82 CYS A N 1
ATOM 632 C CA . CYS A 1 82 ? -0.834 7.869 6.312 1.00 94.94 82 CYS A CA 1
ATOM 633 C C . CYS A 1 82 ? -1.367 6.587 6.935 1.00 94.94 82 CYS A C 1
ATOM 635 O O . CYS A 1 82 ? -2.189 6.627 7.848 1.00 94.94 82 CYS A O 1
ATOM 637 N N . PHE A 1 83 ? -0.861 5.434 6.500 1.00 94.94 83 PHE A N 1
ATOM 638 C CA . PHE A 1 83 ? -1.167 4.169 7.152 1.00 94.94 83 PHE A CA 1
ATOM 639 C C . PHE A 1 83 ? -0.752 4.184 8.635 1.00 94.94 83 PHE A C 1
ATOM 641 O O . PHE A 1 83 ? -1.540 3.796 9.498 1.00 94.94 83 PHE A O 1
ATOM 648 N N . LEU A 1 84 ? 0.459 4.664 8.943 1.00 95.12 84 LEU A N 1
ATOM 649 C CA . LEU A 1 84 ? 0.950 4.780 10.320 1.00 95.12 84 LEU A CA 1
ATOM 650 C C . LEU A 1 84 ? 0.200 5.844 11.133 1.00 95.12 84 LEU A C 1
ATOM 652 O O . LEU A 1 84 ? -0.046 5.632 12.319 1.00 95.12 84 LEU A O 1
ATOM 656 N N . GLU A 1 85 ? -0.184 6.960 10.514 1.00 95.56 85 GLU A N 1
ATOM 657 C CA . GLU A 1 85 ? -0.967 8.013 11.159 1.00 95.56 85 GLU A CA 1
ATOM 658 C C . GLU A 1 85 ? -2.320 7.471 11.627 1.00 95.56 85 GLU A C 1
ATOM 660 O O . GLU A 1 85 ? -2.634 7.559 12.815 1.00 95.56 85 GLU A O 1
ATOM 665 N N . HIS A 1 86 ? -3.067 6.808 10.741 1.00 95.81 86 HIS A N 1
ATOM 666 C CA . HIS A 1 86 ? -4.328 6.157 11.094 1.00 95.81 86 HIS A CA 1
ATOM 667 C C . HIS A 1 86 ? -4.155 5.130 12.225 1.00 95.81 86 HIS A C 1
ATOM 669 O O . HIS A 1 86 ? -4.927 5.131 13.187 1.00 95.81 86 HIS A O 1
ATOM 675 N N . LEU A 1 87 ? -3.102 4.299 12.164 1.00 93.38 87 LEU A N 1
ATOM 676 C CA . LEU A 1 87 ? -2.786 3.361 13.248 1.00 93.38 87 LEU A CA 1
ATOM 677 C C . LEU A 1 87 ? -2.549 4.079 14.581 1.00 93.38 87 LEU A C 1
ATOM 679 O O . LEU A 1 87 ? -3.034 3.620 15.614 1.00 93.38 87 LEU A O 1
ATOM 683 N N . SER A 1 88 ? -1.826 5.202 14.570 1.00 96.19 88 SER A N 1
ATOM 684 C CA . SER A 1 88 ? -1.540 5.986 15.778 1.00 96.19 88 SER A CA 1
ATOM 685 C C . SER A 1 88 ? -2.782 6.661 16.368 1.00 96.19 88 SER A C 1
ATOM 687 O O . SER A 1 88 ? -2.860 6.855 17.579 1.00 96.19 88 SER A O 1
ATOM 689 N N . GLN A 1 89 ? -3.774 6.960 15.526 1.00 95.75 89 GLN A N 1
ATOM 690 C CA . GLN A 1 89 ? -5.079 7.496 15.919 1.00 95.75 89 GLN A CA 1
ATOM 691 C C . GLN A 1 89 ? -6.051 6.400 16.392 1.00 95.75 89 GLN A C 1
ATOM 693 O O . GLN A 1 89 ? -7.153 6.707 16.842 1.00 95.75 89 GLN A O 1
ATOM 698 N N . GLY A 1 90 ? -5.663 5.122 16.301 1.00 92.94 90 GLY A N 1
ATOM 699 C CA . GLY A 1 90 ? -6.503 3.989 16.688 1.00 92.94 90 GLY A CA 1
ATOM 700 C C . GLY A 1 90 ? -7.653 3.707 15.718 1.00 92.94 90 GLY A C 1
ATOM 701 O O . GLY A 1 90 ? -8.604 3.024 16.097 1.00 92.94 90 GLY A O 1
ATOM 702 N N . VAL A 1 91 ? -7.580 4.213 14.483 1.00 92.75 91 VAL A N 1
ATOM 703 C CA . VAL A 1 91 ? -8.577 3.956 13.435 1.00 92.75 91 VAL A CA 1
ATOM 704 C C . VAL A 1 91 ? -8.058 2.934 12.428 1.00 92.75 91 VAL A C 1
ATOM 706 O O . VAL A 1 91 ? -6.850 2.751 12.258 1.00 92.75 91 VAL A O 1
ATOM 709 N N . SER A 1 92 ? -8.975 2.245 11.749 1.00 93.50 92 SER A N 1
ATOM 710 C CA . SER A 1 92 ? -8.619 1.281 10.708 1.00 93.50 92 SER A CA 1
ATOM 711 C C . SER A 1 92 ? -7.899 1.989 9.553 1.00 93.50 92 SER A C 1
ATOM 713 O O . SER A 1 92 ? -8.480 2.894 8.949 1.00 93.50 92 SER A O 1
ATOM 715 N N . PRO A 1 93 ? -6.651 1.608 9.216 1.00 95.94 93 PRO A N 1
ATOM 716 C CA . PRO A 1 93 ? -5.866 2.350 8.241 1.00 95.94 93 PRO A CA 1
ATOM 717 C C . PRO A 1 93 ? -6.481 2.326 6.851 1.00 95.94 93 PRO A C 1
ATOM 719 O O . PRO A 1 93 ? -6.623 1.264 6.248 1.00 95.94 93 PRO A O 1
ATOM 722 N N . LEU A 1 94 ? -6.781 3.503 6.314 1.00 95.31 94 LEU A N 1
ATOM 723 C CA . LEU A 1 94 ? -7.144 3.665 4.915 1.00 95.31 94 LEU A CA 1
ATOM 724 C C . LEU A 1 94 ? -5.881 3.859 4.075 1.00 95.31 94 LEU A C 1
ATOM 726 O O . LEU A 1 94 ? -5.046 4.708 4.387 1.00 95.31 94 LEU A O 1
ATOM 730 N N . VAL A 1 95 ? -5.756 3.096 2.991 1.00 95.50 95 VAL A N 1
ATOM 731 C CA . VAL A 1 95 ? -4.670 3.252 2.020 1.00 95.50 95 VAL A CA 1
ATOM 732 C C . VAL A 1 95 ? -5.234 3.872 0.744 1.00 95.50 95 VAL A C 1
ATOM 734 O O . VAL A 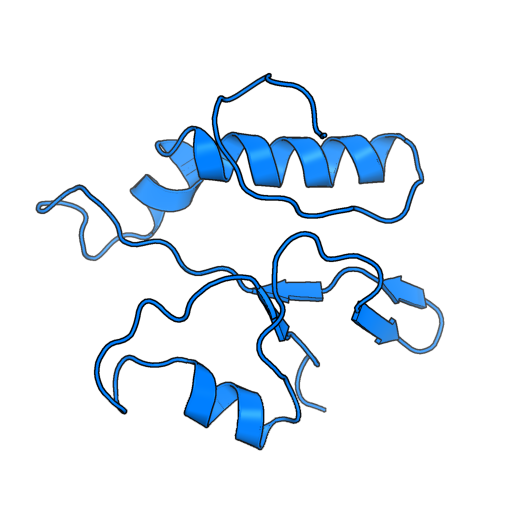1 95 ? -5.972 3.226 -0.004 1.00 95.50 95 VAL A O 1
ATOM 737 N N . GLY A 1 96 ? -4.899 5.143 0.515 1.00 94.38 96 GLY A N 1
ATOM 738 C CA . GLY A 1 96 ? -5.221 5.901 -0.698 1.00 94.38 96 GLY A CA 1
ATOM 739 C C . GLY A 1 96 ? -4.084 5.912 -1.724 1.00 94.38 96 GLY A C 1
ATOM 740 O O . GLY A 1 96 ? -3.052 5.262 -1.541 1.00 94.38 96 GLY A O 1
ATOM 741 N N . MET A 1 97 ? -4.267 6.653 -2.822 1.00 92.75 97 MET A N 1
ATOM 742 C CA . MET A 1 97 ? -3.158 6.949 -3.733 1.00 92.75 97 MET A CA 1
ATOM 743 C C . MET A 1 97 ? -2.196 7.941 -3.081 1.00 92.75 97 MET A C 1
ATOM 745 O O . MET A 1 97 ? -2.617 8.957 -2.536 1.00 92.75 97 MET A O 1
ATOM 749 N N . GLY A 1 98 ? -0.906 7.633 -3.167 1.00 90.06 98 GLY A N 1
ATOM 750 C CA . GLY A 1 98 ? 0.154 8.517 -2.711 1.00 90.06 98 GLY A CA 1
ATOM 751 C C . GLY A 1 98 ? 0.448 9.634 -3.695 1.00 90.06 98 GLY A C 1
ATOM 752 O O . GLY A 1 98 ? 0.354 9.431 -4.906 1.00 90.06 98 GLY A O 1
ATOM 753 N N . TRP A 1 99 ? 0.861 10.787 -3.180 1.00 87.31 99 TRP A N 1
ATOM 754 C CA . TRP A 1 99 ? 1.280 11.921 -4.001 1.00 87.31 99 TRP A CA 1
ATOM 755 C C . TRP A 1 99 ? 2.488 12.636 -3.386 1.00 87.31 99 TRP A C 1
ATOM 757 O O . TRP A 1 99 ? 3.611 12.364 -3.806 1.00 87.31 99 TRP A O 1
ATOM 767 N N . GLU A 1 100 ? 2.289 13.477 -2.370 1.00 91.06 100 GLU A N 1
ATOM 768 C CA . GLU A 1 100 ? 3.339 14.289 -1.743 1.00 91.06 100 GLU A CA 1
ATOM 769 C C . GLU A 1 100 ? 3.577 13.881 -0.283 1.00 91.06 100 GLU A C 1
ATOM 771 O O . GLU A 1 100 ? 2.641 13.736 0.506 1.00 91.06 100 GLU A O 1
ATOM 776 N N . GLN A 1 101 ? 4.844 13.705 0.105 1.00 88.88 101 GLN A N 1
ATOM 777 C CA . GLN A 1 101 ? 5.185 13.358 1.483 1.00 88.88 101 GLN A CA 1
ATOM 778 C C . GLN A 1 101 ? 4.783 14.489 2.445 1.00 88.88 101 GLN A C 1
ATOM 780 O O . GLN A 1 101 ? 5.213 15.625 2.290 1.00 88.88 101 GLN A O 1
ATOM 785 N N . GLY A 1 102 ? 4.014 14.152 3.485 1.00 86.56 102 GLY A N 1
ATOM 786 C CA . GLY A 1 102 ? 3.507 15.125 4.460 1.00 86.56 102 GLY A CA 1
ATOM 787 C C . GLY A 1 102 ? 2.218 15.836 4.031 1.00 86.56 102 GLY A C 1
ATOM 788 O O . GLY A 1 102 ? 1.695 16.634 4.806 1.00 86.56 102 GLY A O 1
ATOM 789 N N . GLY A 1 103 ? 1.688 15.536 2.840 1.00 90.38 103 GLY A N 1
ATOM 790 C CA . GLY A 1 103 ? 0.336 15.934 2.451 1.00 90.38 103 GLY A CA 1
ATOM 791 C C . GLY A 1 103 ? -0.746 15.207 3.268 1.00 90.38 103 GLY A C 1
ATOM 792 O O . GLY A 1 103 ? -0.455 14.197 3.916 1.00 90.38 103 GLY A O 1
ATOM 793 N N . PRO A 1 104 ? -2.004 15.685 3.238 1.00 91.56 104 PRO A N 1
ATOM 794 C CA . PRO A 1 104 ? -3.117 15.061 3.951 1.00 91.56 104 PRO A CA 1
ATOM 795 C C . PRO A 1 104 ? -3.350 13.609 3.523 1.00 91.56 104 PRO A C 1
ATOM 797 O O . PRO A 1 104 ? -3.103 13.227 2.375 1.00 91.56 104 PRO A O 1
ATOM 800 N N . CYS A 1 105 ? -3.844 12.803 4.461 1.00 89.00 105 CYS A N 1
ATOM 801 C CA . CYS A 1 105 ? -4.093 11.377 4.254 1.00 89.00 105 CYS A CA 1
ATOM 802 C C . CYS A 1 105 ? -5.379 11.049 3.498 1.00 89.00 105 CYS A C 1
ATOM 804 O O . CYS A 1 105 ? -5.545 9.897 3.088 1.00 89.00 105 CYS A O 1
ATOM 806 N N . LEU A 1 106 ? -6.197 12.080 3.252 1.00 80.81 106 LEU A N 1
ATOM 807 C CA . LEU A 1 106 ? -7.249 12.227 2.246 1.00 80.81 106 LEU A CA 1
ATOM 808 C C . LEU A 1 106 ? -7.553 13.718 2.042 1.00 80.81 106 LEU A C 1
ATOM 810 O O . LEU A 1 106 ? -7.608 14.437 3.065 1.00 80.81 106 LEU A O 1
#

Foldseek 3Di:
DPPLAAAEDDQPQPDPVRGCQVVVVVVVHYYDYPKDWQNDQDVPPGGAHHYDYDDQQPDPVCNPPCCCVCPVDQQNQQQVVQQVVCVVVVHTGIGGGGDGHPDDSD

Secondary structure (DSSP, 8-state):
-----EEES-----STTT-SHHHHHHTT--EEPSSB-S-EEETTTEEE--EE-------TTTTT-THHHHHT-HHHHHHHHHHHHHHHTTSPPPB----STTS---

pLDDT: mean 86.18, std 10.3, range [48.31, 96.19]